Protein AF-A0A9D4GJA4-F1 (afdb_monomer_lite)

Organism: Dreissena polymorpha (NCBI:txid45954)

Secondary structure (DSSP, 8-state):
---SS---S-TTTEEESSTTSS-EEE-TTEESTTS-EEGGGTEEEETTEEEEPTTEESSSS-EE----SSSGGGGSEEEETTTTEEEEPTT--

Structure (mmCIF, N/CA/C/O backbone):
data_AF-A0A9D4GJA4-F1
#
_entry.id   AF-A0A9D4GJA4-F1
#
loop_
_atom_site.group_PDB
_atom_site.id
_atom_site.type_symbol
_atom_site.label_atom_id
_atom_site.label_alt_id
_atom_site.label_comp_id
_atom_site.label_asym_id
_atom_site.label_entity_id
_atom_site.label_seq_id
_atom_site.pdbx_PDB_ins_code
_atom_site.Cartn_x
_atom_site.Cartn_y
_atom_site.Cartn_z
_atom_site.occupancy
_atom_site.B_iso_or_equiv
_atom_site.auth_seq_id
_atom_site.auth_comp_id
_atom_site.auth_asym_id
_atom_site.auth_atom_id
_atom_site.pdbx_PDB_model_num
ATOM 1 N N . MET A 1 1 ? -13.113 -1.495 37.200 1.00 40.53 1 MET A N 1
ATOM 2 C CA . MET A 1 1 ? -13.173 -0.521 36.090 1.00 40.53 1 MET A CA 1
ATOM 3 C C . MET A 1 1 ? -11.981 -0.819 35.194 1.00 40.53 1 MET A C 1
ATOM 5 O O . MET A 1 1 ? -10.884 -0.372 35.482 1.00 40.53 1 MET A O 1
ATOM 9 N N . GLY A 1 2 ? -12.161 -1.709 34.224 1.00 44.97 2 GLY A N 1
ATOM 10 C CA . GLY A 1 2 ? -11.148 -2.101 33.238 1.00 44.97 2 GLY A CA 1
ATOM 11 C C . GLY A 1 2 ? -11.841 -2.171 31.876 1.00 44.97 2 GLY A C 1
ATOM 12 O O . GLY A 1 2 ? -13.063 -2.345 31.871 1.00 44.97 2 GLY A O 1
ATOM 13 N N . PRO A 1 3 ? -11.131 -1.952 30.759 1.00 51.59 3 PRO A N 1
ATOM 14 C CA . PRO A 1 3 ? -11.756 -1.784 29.453 1.00 51.59 3 PRO A CA 1
ATOM 15 C C . PRO A 1 3 ? -12.473 -3.080 29.062 1.00 51.59 3 PRO A C 1
ATOM 17 O O . PRO A 1 3 ? -11.845 -4.104 28.809 1.00 51.59 3 PRO A O 1
ATOM 20 N N . GLY A 1 4 ? -13.804 -3.042 29.119 1.00 49.72 4 GLY A N 1
ATOM 21 C CA . GLY A 1 4 ? -14.668 -4.127 28.677 1.00 49.72 4 GLY A CA 1
ATOM 22 C C . GLY A 1 4 ? -14.644 -4.207 27.158 1.00 49.72 4 GLY A C 1
ATOM 23 O O . GLY A 1 4 ? -14.742 -3.170 26.507 1.00 49.72 4 GLY A O 1
ATOM 24 N N . CYS A 1 5 ? -14.516 -5.436 26.652 1.00 57.97 5 CYS A N 1
ATOM 25 C CA . CYS A 1 5 ? -14.208 -5.794 25.268 1.00 57.97 5 CYS A CA 1
ATOM 26 C C . CYS A 1 5 ? -12.879 -5.195 24.799 1.00 57.97 5 CYS A C 1
ATOM 28 O O . CYS A 1 5 ? -12.679 -3.985 24.801 1.00 57.97 5 CYS A O 1
ATOM 30 N N . GLU A 1 6 ? -11.945 -6.056 24.397 1.00 60.53 6 GLU A N 1
ATOM 31 C CA . GLU A 1 6 ? -10.750 -5.631 23.676 1.00 60.53 6 GLU A CA 1
ATOM 32 C C . GLU A 1 6 ? -11.141 -4.643 22.565 1.00 60.53 6 GLU A C 1
ATOM 34 O O . GLU A 1 6 ? -11.762 -5.013 21.569 1.00 60.53 6 GLU A O 1
ATOM 39 N N . ASN A 1 7 ? -10.849 -3.355 22.771 1.00 62.41 7 ASN A N 1
ATOM 40 C CA . ASN A 1 7 ? -11.058 -2.317 21.769 1.00 62.41 7 ASN A CA 1
ATOM 41 C C . ASN A 1 7 ? -10.065 -2.590 20.641 1.00 62.41 7 ASN A C 1
ATOM 43 O O . ASN A 1 7 ? -8.955 -2.070 20.627 1.00 62.41 7 ASN A O 1
ATOM 47 N N . ILE A 1 8 ? -10.450 -3.497 19.744 1.00 69.06 8 ILE A N 1
ATOM 48 C CA . ILE A 1 8 ? -9.677 -3.859 18.560 1.00 69.06 8 ILE A CA 1
ATOM 49 C C . ILE A 1 8 ? -9.645 -2.669 17.609 1.00 69.06 8 ILE A C 1
ATOM 51 O O . ILE A 1 8 ? -8.620 -2.427 16.988 1.00 69.06 8 ILE A O 1
ATOM 55 N N . CYS A 1 9 ? -10.747 -1.922 17.517 1.00 82.00 9 CYS A N 1
ATOM 56 C CA . CYS A 1 9 ? -10.811 -0.720 16.704 1.00 82.00 9 CYS A CA 1
ATOM 57 C C . CYS A 1 9 ? -10.134 0.436 17.424 1.00 82.00 9 CYS A C 1
ATOM 59 O O . CYS A 1 9 ? -10.562 0.846 18.504 1.00 82.00 9 CYS A O 1
A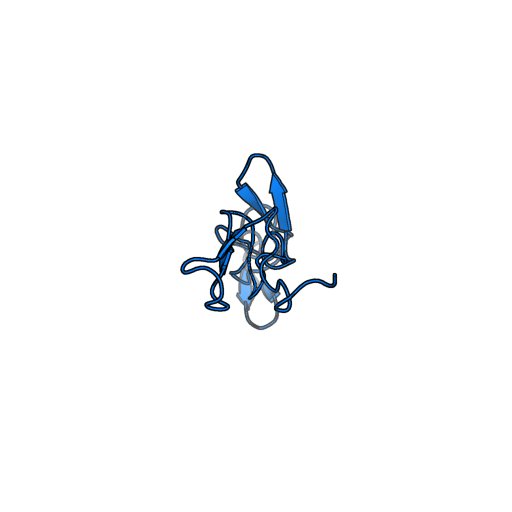TOM 61 N N . ASP A 1 10 ? -9.119 0.982 16.778 1.00 86.38 10 ASP A N 1
ATOM 62 C CA . ASP A 1 10 ? -8.527 2.257 17.110 1.00 86.38 10 ASP A CA 1
ATOM 63 C C . ASP A 1 10 ? -9.591 3.351 16.924 1.00 86.38 10 ASP A C 1
ATOM 65 O O . ASP A 1 10 ? -9.905 3.750 15.805 1.00 86.38 10 ASP A O 1
ATOM 69 N N . ALA A 1 11 ? -10.170 3.813 18.037 1.00 79.25 11 ALA A N 1
ATOM 70 C CA . ALA A 1 11 ? -11.225 4.828 18.053 1.00 79.25 11 ALA A CA 1
ATOM 71 C C . ALA A 1 11 ? -10.764 6.208 17.545 1.00 79.25 11 ALA A C 1
ATOM 73 O O . ALA A 1 11 ? -11.588 7.103 17.364 1.00 79.25 11 ALA A O 1
ATOM 74 N N . THR A 1 12 ? -9.457 6.393 17.344 1.00 84.88 12 THR A N 1
ATOM 75 C CA . THR A 1 12 ? -8.866 7.598 16.752 1.00 84.88 12 THR A CA 1
ATOM 76 C C . THR A 1 12 ? -8.861 7.548 15.226 1.00 84.88 12 THR A C 1
ATOM 78 O O . THR A 1 12 ? -8.904 8.602 14.601 1.00 84.88 12 THR A O 1
ATOM 81 N N . HIS A 1 13 ? -8.826 6.346 14.642 1.00 88.19 13 HIS A N 1
ATOM 82 C CA . HIS A 1 13 ? -8.647 6.113 13.202 1.00 88.19 13 HIS A CA 1
ATOM 83 C C . HIS A 1 13 ? -9.773 5.273 12.569 1.00 88.19 13 HIS A C 1
ATOM 85 O O . HIS A 1 13 ? -9.679 4.823 11.419 1.00 88.19 13 HIS A O 1
ATOM 91 N N . GLY A 1 14 ? -10.831 5.005 13.333 1.00 87.44 14 GLY A N 1
ATOM 92 C CA . GLY A 1 14 ? -11.997 4.263 12.889 1.00 87.44 14 GLY A CA 1
ATOM 93 C C . GLY A 1 14 ? -13.087 4.170 13.952 1.00 87.44 14 GLY A C 1
ATOM 94 O O . GLY A 1 14 ? -12.909 4.527 15.115 1.00 87.44 14 GLY A O 1
ATOM 95 N N . THR A 1 15 ? -14.254 3.670 13.551 1.00 87.25 15 THR A N 1
ATOM 96 C CA . THR A 1 15 ? -15.419 3.511 14.435 1.00 87.25 15 THR A CA 1
ATOM 97 C C . THR A 1 15 ? -16.034 2.124 14.295 1.00 87.25 15 THR A C 1
ATOM 99 O O . THR A 1 15 ? -16.058 1.544 13.212 1.00 87.25 15 THR A O 1
ATOM 102 N N . GLN A 1 1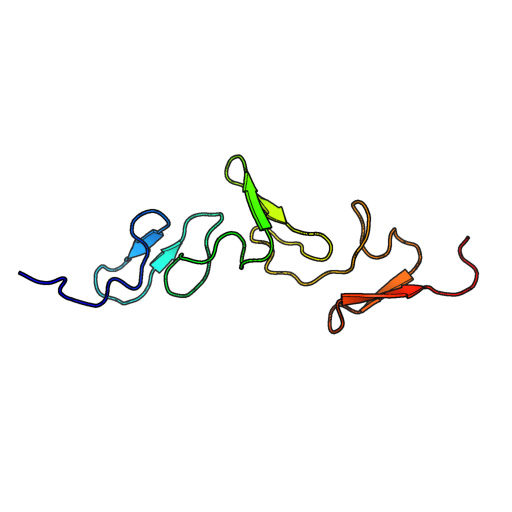6 ? -16.535 1.556 15.392 1.00 86.19 16 GLN A N 1
ATOM 103 C CA . GLN A 1 16 ? -17.252 0.282 15.336 1.00 86.19 16 GLN A CA 1
ATOM 104 C C . GLN A 1 16 ? -18.671 0.482 14.821 1.00 86.19 16 GLN A C 1
ATOM 106 O O . GLN A 1 16 ? -19.462 1.190 15.446 1.00 86.19 16 GLN A O 1
ATOM 111 N N . SER A 1 17 ? -19.014 -0.195 13.727 1.00 82.94 17 SER A N 1
ATOM 112 C CA . SER A 1 17 ? -20.373 -0.188 13.190 1.00 82.94 17 SER A CA 1
ATOM 113 C C . SER A 1 17 ? -20.785 -1.593 12.734 1.00 82.94 17 SER A C 1
ATOM 115 O O . SER A 1 17 ? -20.248 -2.086 11.739 1.00 82.94 17 SER A O 1
ATOM 117 N N . PRO A 1 18 ? -21.721 -2.259 13.440 1.00 80.69 18 PRO A N 1
ATOM 118 C CA . PRO A 1 18 ? -22.350 -1.839 14.697 1.00 80.69 18 PRO A CA 1
ATOM 119 C C . PRO A 1 18 ? -21.389 -1.908 15.902 1.00 80.69 18 PRO A C 1
ATOM 121 O O . PRO A 1 18 ? -20.446 -2.703 15.923 1.00 80.69 18 PRO A O 1
ATOM 124 N N . MET A 1 19 ? -21.625 -1.071 16.920 1.00 73.00 19 MET A N 1
ATOM 125 C CA . MET A 1 19 ? -20.834 -1.070 18.161 1.00 73.00 19 MET A CA 1
ATOM 126 C C . MET A 1 19 ? -20.807 -2.471 18.797 1.00 73.00 19 MET A C 1
ATOM 128 O O . MET A 1 19 ? -21.834 -3.147 18.833 1.00 73.00 19 MET A O 1
ATOM 132 N N . ASN A 1 20 ? -19.641 -2.907 19.292 1.00 73.19 20 ASN A N 1
ATOM 133 C CA . ASN A 1 20 ? -19.386 -4.262 19.816 1.00 73.19 20 ASN A CA 1
ATOM 134 C C . ASN A 1 20 ? -19.496 -5.420 18.799 1.00 73.19 20 ASN A C 1
ATOM 136 O O . ASN A 1 20 ? -19.520 -6.581 19.198 1.00 73.19 20 ASN A O 1
ATOM 140 N N . SER A 1 21 ? -19.523 -5.152 17.488 1.00 76.31 21 SER A N 1
ATOM 141 C CA . SER A 1 21 ? -19.524 -6.214 16.465 1.00 76.31 21 SER A CA 1
ATOM 142 C C . SER A 1 21 ? -18.134 -6.783 16.154 1.00 76.31 21 SER A C 1
ATOM 144 O O . SER A 1 21 ? -18.042 -7.792 15.457 1.00 76.31 21 SER A O 1
ATOM 146 N N . GLY A 1 22 ? -17.058 -6.103 16.564 1.00 75.50 22 GLY A N 1
ATOM 147 C CA . GLY A 1 22 ? -15.694 -6.402 16.106 1.00 75.50 22 GLY A CA 1
ATOM 148 C C . GLY A 1 22 ? -15.400 -5.972 14.660 1.00 75.50 22 GLY A C 1
ATOM 149 O O . GLY A 1 22 ? -14.306 -6.229 14.166 1.00 75.50 22 GLY A O 1
ATOM 150 N N . ASN A 1 23 ? -16.350 -5.304 13.992 1.00 82.50 23 ASN A N 1
ATOM 151 C CA . ASN A 1 23 ? -16.177 -4.711 12.667 1.00 82.50 23 ASN A CA 1
ATOM 152 C C . ASN A 1 23 ? -15.851 -3.220 12.804 1.00 82.50 23 ASN A C 1
ATOM 154 O O . ASN A 1 23 ? -16.672 -2.449 13.310 1.00 82.50 23 ASN A O 1
ATOM 158 N N . CYS A 1 24 ? -14.663 -2.825 12.349 1.00 88.25 24 CYS A N 1
ATOM 159 C CA . CYS A 1 24 ? -14.221 -1.436 12.341 1.00 88.25 24 CYS A CA 1
ATOM 160 C C . CYS A 1 24 ? -14.410 -0.824 10.955 1.00 88.25 24 CYS A C 1
ATOM 162 O O . CYS A 1 24 ? -13.942 -1.365 9.953 1.00 88.25 24 CYS A O 1
ATOM 164 N N . LEU A 1 25 ? -15.052 0.336 10.913 1.00 88.38 25 LEU A N 1
ATOM 165 C CA . LEU A 1 25 ? -15.030 1.221 9.764 1.00 88.38 25 LEU A CA 1
ATOM 166 C C . LEU A 1 25 ? -13.809 2.132 9.897 1.00 88.38 25 LEU A C 1
ATOM 168 O O . LEU A 1 25 ? -13.787 2.999 10.768 1.00 88.38 25 LEU A O 1
ATOM 172 N N . CYS A 1 26 ? -12.795 1.903 9.066 1.00 89.69 26 CYS A N 1
ATOM 173 C CA . CYS A 1 26 ? -11.546 2.659 9.110 1.00 89.69 26 CYS A CA 1
ATOM 174 C C . CYS A 1 26 ? -11.606 3.935 8.285 1.00 89.69 26 CYS A C 1
ATOM 176 O O . CYS A 1 26 ? -12.208 3.962 7.206 1.00 89.69 26 CYS A O 1
ATOM 178 N N . ASP A 1 27 ? -10.874 4.940 8.750 1.00 89.62 27 ASP A N 1
ATOM 179 C CA . ASP A 1 27 ? -10.641 6.167 8.006 1.00 89.62 27 ASP A CA 1
ATOM 180 C C . ASP A 1 27 ? -9.885 5.891 6.696 1.00 89.62 27 ASP A C 1
ATOM 182 O O . ASP A 1 27 ? -9.271 4.835 6.493 1.00 89.62 27 ASP A O 1
ATOM 186 N N . GLY A 1 28 ? -9.936 6.852 5.769 1.00 87.75 28 GLY A N 1
ATOM 187 C CA . GLY A 1 28 ? -9.453 6.681 4.394 1.00 87.75 28 GLY A CA 1
ATOM 188 C C . GLY A 1 28 ? -8.013 6.170 4.292 1.00 87.75 28 GLY A C 1
ATOM 189 O O . GLY A 1 28 ? -7.733 5.335 3.441 1.00 87.75 28 GLY A O 1
ATOM 190 N N . CYS A 1 29 ? -7.128 6.589 5.196 1.00 93.12 29 CYS A N 1
ATOM 191 C CA . CYS A 1 29 ? -5.735 6.147 5.214 1.00 93.12 29 CYS A CA 1
ATOM 192 C C . CYS A 1 29 ? -5.479 4.868 6.023 1.00 93.12 29 CYS A C 1
ATOM 194 O O . CYS A 1 29 ? -4.393 4.311 5.923 1.00 93.12 29 CYS A O 1
ATOM 196 N N . TYR A 1 30 ? -6.420 4.405 6.846 1.00 92.00 30 TYR A N 1
ATOM 197 C CA . TYR A 1 30 ? -6.172 3.331 7.807 1.00 92.00 30 TYR A CA 1
ATOM 198 C C . TYR A 1 30 ? -6.774 1.998 7.358 1.00 92.00 30 TYR A C 1
ATOM 200 O O . TYR A 1 30 ? -7.767 1.930 6.624 1.00 92.00 30 TYR A O 1
ATOM 208 N N . THR A 1 31 ? -6.118 0.922 7.779 1.00 90.50 31 THR A N 1
ATOM 209 C CA . THR A 1 31 ? -6.357 -0.465 7.365 1.00 90.50 31 THR A CA 1
ATOM 210 C C . THR A 1 31 ? -6.153 -1.426 8.539 1.00 90.50 31 THR A C 1
ATOM 212 O O . THR A 1 31 ? -5.792 -1.024 9.650 1.00 90.50 31 THR A O 1
ATOM 215 N N . GLY A 1 32 ? -6.403 -2.713 8.293 1.00 88.00 32 GLY A N 1
ATOM 216 C CA . GLY A 1 32 ? -6.322 -3.769 9.296 1.00 88.00 32 GLY A CA 1
ATOM 217 C C . GLY A 1 32 ? -7.613 -3.942 10.090 1.00 88.00 32 GLY A C 1
ATOM 218 O O . GLY A 1 32 ? -8.517 -3.108 10.054 1.00 88.00 32 GLY A O 1
ATOM 219 N N . LYS A 1 33 ? -7.689 -5.048 10.843 1.00 85.50 33 LYS A N 1
ATOM 220 C CA . LYS A 1 33 ? -8.859 -5.376 11.674 1.00 85.50 33 LYS A CA 1
ATOM 221 C C . LYS A 1 33 ? -9.193 -4.300 12.696 1.00 85.50 33 LYS A C 1
ATOM 223 O O . LYS A 1 33 ? -10.327 -4.279 13.136 1.00 85.50 33 LYS A O 1
ATOM 228 N N . GLY A 1 34 ? -8.215 -3.488 13.087 1.00 87.38 34 GLY A N 1
ATOM 229 C CA . GLY A 1 34 ? -8.356 -2.451 14.094 1.00 87.38 34 GLY A CA 1
ATOM 230 C C . GLY A 1 34 ? -8.210 -1.027 13.583 1.00 87.38 34 GLY A C 1
ATOM 231 O O . GLY A 1 34 ? -8.160 -0.125 14.403 1.00 87.38 34 GLY A O 1
ATOM 232 N N . CYS A 1 35 ? -8.088 -0.793 12.272 1.00 90.50 35 CYS A N 1
ATOM 233 C CA . CYS A 1 35 ? -7.735 0.534 11.739 1.00 90.50 35 CYS A CA 1
ATOM 234 C C . CYS A 1 35 ? -6.424 1.097 12.315 1.00 90.50 35 CYS A C 1
ATOM 236 O O . CYS A 1 35 ? -6.209 2.300 12.358 1.00 90.50 35 CYS A O 1
ATOM 238 N N . ASN A 1 36 ? -5.539 0.209 12.758 1.00 89.12 36 ASN A N 1
ATOM 239 C CA . ASN A 1 36 ? -4.284 0.533 13.427 1.00 89.12 36 ASN A CA 1
ATOM 240 C C . ASN A 1 36 ? -3.082 0.499 12.468 1.00 89.12 36 ASN A C 1
ATOM 242 O O . ASN A 1 36 ? -1.939 0.644 12.899 1.00 89.12 36 ASN A O 1
ATOM 246 N N . ILE A 1 37 ? -3.329 0.235 11.183 1.00 91.50 37 ILE A N 1
ATOM 247 C CA . ILE A 1 37 ? -2.305 0.169 10.146 1.00 91.50 37 ILE A CA 1
ATOM 248 C C . ILE A 1 37 ? -2.498 1.364 9.214 1.00 91.50 37 ILE A C 1
ATOM 250 O O . ILE A 1 37 ? -3.455 1.417 8.439 1.00 91.50 37 ILE A O 1
ATOM 254 N N . GLU A 1 38 ? -1.589 2.329 9.295 1.00 92.62 38 GLU A N 1
ATOM 255 C CA . GLU A 1 38 ? -1.559 3.495 8.412 1.00 92.62 38 GLU A CA 1
ATOM 256 C C . GLU A 1 38 ? -1.029 3.092 7.029 1.00 92.62 38 GLU A C 1
ATOM 258 O O . GLU A 1 38 ? 0.089 2.588 6.913 1.00 92.62 38 GLU A O 1
ATOM 263 N N . CYS A 1 39 ? -1.822 3.326 5.981 1.00 93.69 39 CYS A N 1
ATOM 264 C CA . CYS A 1 39 ? -1.477 3.069 4.583 1.00 93.69 39 CYS A CA 1
ATOM 265 C C . CYS A 1 39 ? -0.886 1.668 4.367 1.00 93.69 39 CYS A C 1
ATOM 267 O O . CYS A 1 39 ? 0.207 1.536 3.814 1.00 93.69 39 CYS A O 1
ATOM 269 N N . ASP A 1 40 ? -1.559 0.649 4.915 1.00 92.12 40 ASP A N 1
ATOM 270 C CA . ASP A 1 40 ? -1.160 -0.767 4.900 1.00 92.12 40 ASP A CA 1
ATOM 271 C C . ASP A 1 40 ? 0.261 -1.040 5.461 1.00 92.12 40 ASP A C 1
ATOM 273 O O . ASP A 1 40 ? 0.827 -2.112 5.303 1.00 92.12 40 ASP A O 1
ATOM 277 N N . GLY A 1 41 ? 0.866 -0.065 6.160 1.00 92.50 41 GLY A N 1
ATOM 278 C CA . GLY A 1 41 ? 2.260 -0.093 6.633 1.00 92.50 41 GLY A CA 1
ATOM 279 C C . GLY A 1 41 ? 3.283 0.299 5.556 1.00 92.50 41 GLY A C 1
ATOM 280 O O . GLY A 1 41 ? 4.493 0.440 5.808 1.00 92.50 41 GLY A O 1
ATOM 281 N N . HIS A 1 42 ? 2.793 0.544 4.348 1.00 92.44 42 HIS A N 1
ATOM 282 C CA . HIS A 1 42 ? 3.557 0.810 3.143 1.00 92.44 42 HIS A CA 1
ATOM 283 C C . HIS A 1 42 ? 3.558 2.286 2.752 1.00 92.44 42 HIS A C 1
ATOM 285 O O . HIS A 1 42 ? 4.052 2.627 1.685 1.00 92.44 42 HIS A O 1
ATOM 291 N N . GLY A 1 43 ? 3.095 3.185 3.618 1.00 92.81 43 GLY A N 1
ATOM 292 C CA . GLY A 1 43 ? 3.072 4.617 3.340 1.00 92.81 43 GLY A CA 1
ATOM 293 C C . GLY A 1 43 ? 2.943 5.474 4.591 1.00 92.81 43 GLY A C 1
ATOM 294 O O . GLY A 1 43 ? 3.193 5.008 5.701 1.00 92.81 43 GLY A O 1
ATOM 295 N N . LYS A 1 44 ? 2.576 6.738 4.381 1.00 93.19 44 LYS A N 1
ATOM 296 C CA . LYS A 1 44 ? 2.139 7.676 5.423 1.00 93.19 44 LYS A CA 1
ATOM 297 C C . LYS A 1 44 ? 0.919 8.450 4.953 1.00 93.19 44 LYS A C 1
ATOM 299 O O . LYS A 1 44 ? 0.844 8.808 3.777 1.00 93.19 44 LYS A O 1
ATOM 304 N N . CYS A 1 45 ? -0.003 8.757 5.857 1.00 93.44 45 CYS A N 1
ATOM 305 C CA . CYS A 1 45 ? -1.141 9.602 5.540 1.00 93.44 45 CYS A CA 1
ATOM 306 C C . CYS A 1 45 ? -0.699 11.070 5.531 1.00 93.44 45 CYS A C 1
ATOM 308 O O . CYS A 1 45 ? -0.269 11.622 6.544 1.00 93.44 45 CYS A O 1
ATOM 310 N N . VAL A 1 46 ? -0.802 11.722 4.377 1.00 92.88 46 VAL A N 1
ATOM 311 C CA . VAL A 1 46 ? -0.449 13.131 4.189 1.00 92.88 46 VAL A CA 1
ATOM 312 C C . VAL A 1 46 ? -1.637 13.830 3.538 1.00 92.88 46 VAL A C 1
ATOM 314 O O . VAL A 1 46 ? -2.069 13.448 2.455 1.00 92.88 46 VAL A O 1
ATOM 317 N N . ASN A 1 47 ? -2.190 14.853 4.198 1.00 90.69 47 ASN A N 1
ATOM 318 C CA . ASN A 1 47 ? -3.381 15.585 3.732 1.00 90.69 47 ASN A CA 1
ATOM 319 C C . ASN A 1 47 ? -4.600 14.686 3.426 1.00 90.69 47 ASN A C 1
ATOM 321 O O . ASN A 1 47 ? -5.356 14.956 2.497 1.00 90.69 47 ASN A O 1
ATOM 325 N N . GLY A 1 48 ? -4.792 13.609 4.194 1.00 87.62 48 GLY A N 1
ATOM 326 C CA . GLY A 1 48 ? -5.921 12.688 4.011 1.00 87.62 48 GLY A CA 1
ATOM 327 C C . GLY A 1 48 ? -5.762 11.692 2.857 1.00 87.62 48 GLY A C 1
ATOM 328 O O . GLY A 1 48 ? -6.711 10.976 2.547 1.00 87.62 48 GLY A O 1
ATOM 329 N N . ALA A 1 49 ? -4.581 11.620 2.238 1.00 90.81 49 ALA A N 1
ATOM 330 C CA . ALA A 1 49 ? -4.243 10.629 1.224 1.00 90.81 49 ALA A CA 1
ATOM 331 C C . ALA A 1 49 ? -2.970 9.868 1.610 1.00 90.81 49 ALA A C 1
ATOM 333 O O . ALA A 1 49 ? -2.055 10.426 2.217 1.00 90.81 49 ALA A O 1
ATOM 334 N N . CYS A 1 50 ? -2.887 8.594 1.237 1.00 92.94 50 CYS A N 1
ATOM 335 C CA . CYS A 1 50 ? -1.693 7.803 1.485 1.00 92.94 50 CYS A CA 1
ATOM 336 C C . CYS A 1 50 ? -0.575 8.140 0.495 1.00 92.94 50 CYS A C 1
ATOM 338 O O . CYS A 1 50 ? -0.686 7.890 -0.704 1.00 92.94 50 CYS A O 1
ATOM 340 N N . GLN A 1 51 ? 0.536 8.668 1.009 1.00 92.62 51 GLN A N 1
ATOM 341 C CA . GLN A 1 51 ? 1.808 8.690 0.296 1.00 92.62 51 GLN A CA 1
ATOM 342 C C . GLN A 1 51 ? 2.497 7.339 0.457 1.00 92.62 51 GLN A C 1
ATOM 344 O O . GLN A 1 51 ? 3.069 7.037 1.508 1.00 92.62 51 GLN A O 1
ATOM 349 N N . CYS A 1 52 ? 2.435 6.528 -0.594 1.00 90.88 52 CYS A N 1
ATOM 350 C CA . CYS A 1 52 ? 3.050 5.210 -0.621 1.00 90.88 52 CYS A CA 1
ATOM 351 C C . CYS A 1 52 ? 4.570 5.278 -0.748 1.00 90.88 52 CYS A C 1
ATOM 353 O O . CYS A 1 52 ? 5.132 6.141 -1.423 1.00 90.88 52 CYS A O 1
ATOM 355 N N . LYS A 1 53 ? 5.239 4.332 -0.091 1.00 89.25 53 LYS A N 1
ATOM 356 C CA . LYS A 1 53 ? 6.661 4.049 -0.271 1.00 89.25 53 LYS A CA 1
ATOM 357 C C . LYS A 1 53 ? 6.894 3.536 -1.691 1.00 89.25 53 LYS A C 1
ATOM 359 O O . LYS A 1 53 ? 5.996 3.008 -2.344 1.00 89.25 53 LYS A O 1
ATOM 364 N N . VAL A 1 54 ? 8.134 3.668 -2.150 1.00 85.62 54 VAL A N 1
ATOM 365 C CA . VAL A 1 54 ? 8.567 3.191 -3.468 1.00 85.62 54 VAL A CA 1
ATOM 366 C C . VAL A 1 54 ? 8.202 1.712 -3.645 1.00 85.62 54 VAL A C 1
ATOM 368 O O . VAL A 1 54 ? 8.498 0.894 -2.774 1.00 85.62 54 VAL A O 1
ATOM 371 N N . GLY A 1 55 ? 7.561 1.382 -4.770 1.00 84.94 55 GLY A N 1
ATOM 372 C CA . GLY A 1 55 ? 7.085 0.027 -5.063 1.00 84.94 55 GLY A CA 1
ATOM 373 C C . GLY A 1 55 ? 5.739 -0.340 -4.434 1.00 84.94 55 GLY A C 1
ATOM 374 O O . GLY A 1 55 ? 5.377 -1.509 -4.459 1.00 84.94 55 GLY A O 1
ATOM 375 N N . TRP A 1 56 ? 4.991 0.622 -3.893 1.00 89.12 56 TRP A N 1
ATOM 376 C CA . TRP A 1 56 ? 3.619 0.423 -3.421 1.00 89.12 56 TRP A CA 1
ATOM 377 C C . TRP A 1 56 ? 2.684 1.451 -4.047 1.00 89.12 56 TRP A C 1
ATOM 379 O O . TRP A 1 56 ? 3.060 2.604 -4.268 1.00 89.12 56 TRP A O 1
ATOM 389 N N . ARG A 1 57 ? 1.462 1.024 -4.357 1.00 86.00 57 ARG A N 1
ATOM 390 C CA . ARG A 1 57 ? 0.432 1.835 -5.014 1.00 86.00 57 ARG A CA 1
ATOM 391 C C . ARG A 1 57 ? -0.943 1.533 -4.421 1.00 86.00 57 ARG A C 1
ATOM 393 O O . ARG A 1 57 ? -1.093 0.659 -3.575 1.00 86.00 57 ARG A O 1
ATOM 400 N N . GLY A 1 58 ? -1.955 2.251 -4.894 1.00 87.44 58 GLY A N 1
ATOM 401 C CA . GLY A 1 58 ? -3.323 2.153 -4.387 1.00 87.44 58 GLY A CA 1
ATOM 402 C C . GLY A 1 58 ? -3.673 3.313 -3.463 1.00 87.44 58 GLY A C 1
ATOM 403 O O . GLY A 1 58 ? -2.823 4.135 -3.121 1.00 87.44 58 GLY A O 1
ATOM 404 N N . SER A 1 59 ? -4.945 3.405 -3.087 1.00 88.75 59 SER A N 1
ATOM 405 C CA . SER A 1 59 ? -5.435 4.487 -2.224 1.00 88.75 59 SER A CA 1
ATOM 406 C C . SER A 1 59 ? -4.933 4.362 -0.788 1.00 88.75 59 SER A C 1
ATOM 408 O O . SER A 1 59 ? -4.871 5.368 -0.083 1.00 88.75 59 SER A O 1
ATOM 410 N N . LYS A 1 60 ? -4.566 3.146 -0.371 1.00 91.06 60 LYS A N 1
ATOM 411 C CA . LYS A 1 60 ? -4.041 2.817 0.953 1.00 91.06 60 LYS A CA 1
ATOM 412 C C . LYS A 1 60 ? -2.694 2.095 0.885 1.00 91.06 60 LYS A C 1
ATOM 414 O O . LYS A 1 60 ? -2.278 1.540 1.890 1.00 91.06 60 LYS A O 1
ATOM 419 N N . CYS A 1 61 ? -1.998 2.134 -0.252 1.00 91.62 61 CYS A N 1
ATOM 420 C CA . CYS A 1 61 ? -0.728 1.430 -0.470 1.00 91.62 61 CYS A CA 1
ATOM 421 C C . CYS A 1 61 ? -0.821 -0.097 -0.346 1.00 91.62 61 CYS A C 1
ATOM 423 O O . CYS A 1 61 ? 0.159 -0.751 -0.009 1.00 91.62 61 CYS A O 1
ATOM 425 N N . GLU A 1 62 ? -1.995 -0.648 -0.642 1.00 89.31 62 GLU A N 1
ATOM 426 C CA . GLU A 1 62 ? -2.312 -2.074 -0.595 1.00 89.31 62 GLU A CA 1
ATOM 427 C C . GLU A 1 62 ? -1.885 -2.829 -1.864 1.00 89.31 62 GLU A C 1
ATOM 429 O O . GLU A 1 62 ? -1.884 -4.059 -1.899 1.00 89.31 62 GLU A O 1
ATOM 434 N N . VAL A 1 63 ? -1.562 -2.102 -2.939 1.00 87.31 63 VAL A N 1
ATOM 435 C CA . VAL A 1 63 ? -1.183 -2.694 -4.221 1.00 87.31 63 VAL A CA 1
ATOM 436 C C . VAL A 1 63 ? 0.341 -2.809 -4.287 1.00 87.31 63 VAL A C 1
ATOM 438 O O . VAL A 1 63 ? 1.023 -1.779 -4.350 1.00 87.31 63 VAL A O 1
ATOM 441 N N . PRO A 1 64 ? 0.895 -4.033 -4.317 1.00 85.50 64 PRO A N 1
ATOM 442 C CA . PRO A 1 64 ? 2.316 -4.235 -4.547 1.00 85.50 64 PRO A CA 1
ATOM 443 C C . PRO A 1 64 ? 2.674 -3.832 -5.981 1.00 85.50 64 PRO A C 1
ATOM 445 O O . PRO A 1 64 ? 2.040 -4.259 -6.948 1.00 85.50 64 PRO A O 1
ATOM 448 N N . GLY A 1 65 ? 3.689 -2.989 -6.113 1.00 85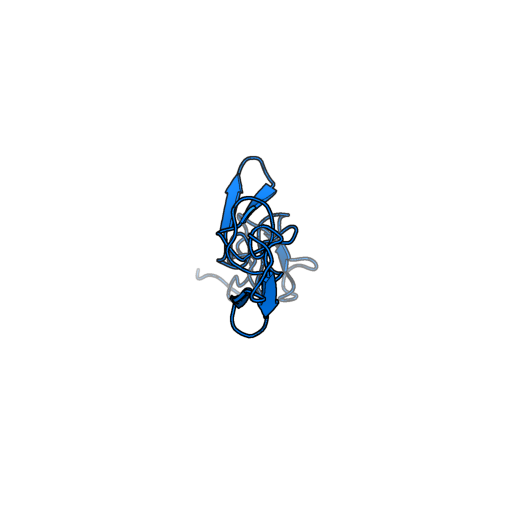.19 65 GLY A N 1
ATOM 449 C CA . GLY A 1 65 ? 4.243 -2.522 -7.378 1.00 85.19 65 GLY A CA 1
ATOM 450 C C . GLY A 1 65 ? 5.748 -2.757 -7.433 1.00 85.19 65 GLY A C 1
ATOM 451 O O . GLY A 1 65 ? 6.310 -3.522 -6.648 1.00 85.19 65 GLY A O 1
ATOM 452 N N . CYS A 1 66 ? 6.420 -2.073 -8.356 1.00 86.62 66 CYS A N 1
ATOM 453 C CA . CYS A 1 66 ? 7.869 -2.172 -8.479 1.00 86.62 66 CYS A CA 1
ATOM 454 C C . CYS A 1 66 ? 8.554 -0.834 -8.225 1.00 86.62 66 CYS A C 1
ATOM 456 O O . CYS A 1 66 ? 7.957 0.227 -8.430 1.00 86.62 66 CYS A O 1
ATOM 458 N N . PRO A 1 67 ? 9.819 -0.857 -7.775 1.00 81.06 67 PRO A N 1
ATOM 459 C CA . PRO A 1 67 ? 10.581 0.361 -7.594 1.00 81.06 67 PRO A CA 1
ATOM 460 C C . PRO A 1 67 ? 10.713 1.135 -8.912 1.00 81.06 67 PRO A C 1
ATOM 462 O O . PRO A 1 67 ? 10.962 0.572 -9.978 1.00 81.06 67 PRO A O 1
ATOM 465 N N . GLY A 1 68 ? 10.545 2.450 -8.823 1.00 72.44 68 GLY A N 1
ATOM 466 C CA . GLY A 1 68 ? 10.677 3.366 -9.945 1.00 72.44 68 GLY A CA 1
ATOM 467 C C . GLY A 1 68 ? 10.280 4.780 -9.542 1.00 72.44 68 GLY A C 1
ATOM 468 O O . GLY A 1 68 ? 9.521 4.979 -8.591 1.00 72.44 68 GLY A O 1
ATOM 469 N N . ASN A 1 69 ? 10.847 5.769 -10.229 1.00 66.06 69 ASN A N 1
ATOM 470 C CA . ASN A 1 69 ? 10.496 7.164 -10.011 1.00 66.06 69 ASN A CA 1
ATOM 471 C C . ASN A 1 69 ? 9.185 7.432 -10.763 1.00 66.06 69 ASN A C 1
ATOM 473 O O . ASN A 1 69 ? 9.169 7.416 -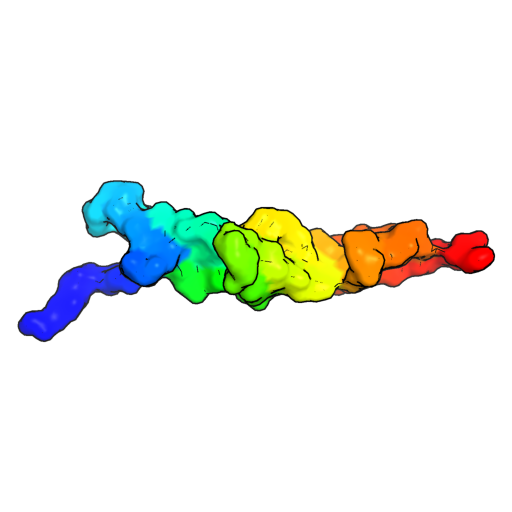11.991 1.00 66.06 69 ASN A O 1
ATOM 477 N N . GLU A 1 70 ? 8.081 7.573 -10.025 1.00 65.62 70 GLU A N 1
ATOM 478 C CA . GLU A 1 70 ? 6.711 7.819 -10.523 1.00 65.62 70 GLU A CA 1
ATOM 479 C C . GLU A 1 70 ? 6.034 6.640 -11.271 1.00 65.62 70 GLU A C 1
ATOM 481 O O . GLU A 1 70 ? 4.836 6.388 -11.092 1.00 65.62 70 GLU A O 1
ATOM 486 N N . THR A 1 71 ? 6.779 5.827 -12.025 1.00 73.25 71 THR A N 1
ATOM 487 C CA . THR A 1 71 ? 6.268 4.678 -12.808 1.00 73.25 71 THR A CA 1
ATOM 488 C C . THR A 1 71 ? 7.036 3.387 -12.515 1.00 73.25 71 THR A C 1
ATOM 490 O O . THR A 1 71 ? 8.219 3.427 -12.180 1.00 73.25 71 THR A O 1
ATOM 493 N N . ASP A 1 72 ? 6.359 2.236 -12.596 1.00 80.25 72 ASP A N 1
ATOM 494 C CA . ASP A 1 72 ? 6.971 0.939 -12.288 1.00 80.25 72 ASP A CA 1
ATOM 495 C C . ASP A 1 72 ? 8.101 0.660 -13.281 1.00 80.25 72 ASP A C 1
ATOM 497 O O . ASP A 1 72 ? 7.929 0.805 -14.495 1.00 80.25 72 ASP A O 1
ATOM 501 N N . CYS A 1 73 ? 9.279 0.306 -12.759 1.00 79.88 73 CYS A N 1
ATOM 502 C CA . CYS A 1 73 ? 10.468 0.025 -13.564 1.00 79.88 73 CYS A CA 1
ATOM 503 C C . CYS A 1 73 ? 10.860 1.153 -14.520 1.00 79.88 73 CYS A C 1
ATOM 505 O O . CYS A 1 73 ? 11.425 0.879 -15.577 1.00 79.88 73 CYS A O 1
ATOM 507 N N . THR A 1 74 ? 10.498 2.398 -14.175 1.00 79.31 74 THR A N 1
ATOM 508 C CA . THR A 1 74 ? 10.699 3.602 -14.995 1.00 79.31 74 THR A CA 1
ATOM 509 C C . THR A 1 74 ? 10.231 3.436 -16.443 1.00 79.31 74 THR A C 1
ATOM 511 O O . THR A 1 74 ? 10.789 4.071 -17.327 1.00 79.31 74 THR A O 1
ATOM 514 N N . GLN A 1 75 ? 9.253 2.554 -16.703 1.00 77.06 75 GLN A N 1
ATOM 515 C CA . GLN A 1 75 ? 8.798 2.153 -18.046 1.00 77.06 75 GLN A CA 1
ATOM 516 C C . GLN A 1 75 ? 9.845 1.409 -18.912 1.00 77.06 75 GLN A C 1
ATOM 518 O O . GLN A 1 75 ? 9.629 1.180 -20.098 1.00 77.06 75 GLN A O 1
ATOM 523 N N . HIS A 1 76 ? 10.977 0.992 -18.342 1.00 80.75 76 HIS A N 1
ATOM 524 C CA . HIS A 1 76 ? 12.086 0.341 -19.058 1.00 80.75 76 HIS A CA 1
ATOM 525 C C . HIS A 1 76 ? 12.174 -1.173 -18.789 1.00 80.75 76 HIS A C 1
ATOM 527 O O . HIS A 1 76 ? 13.113 -1.850 -19.213 1.00 80.75 76 HIS A O 1
ATOM 533 N N . GLY A 1 77 ? 11.199 -1.732 -18.078 1.00 82.69 77 GLY A N 1
ATOM 534 C CA . GLY A 1 77 ? 11.165 -3.148 -17.745 1.00 82.69 77 GLY A CA 1
ATOM 535 C C . GLY A 1 77 ? 9.767 -3.621 -17.387 1.00 82.69 77 GLY A C 1
ATOM 536 O O . GLY A 1 77 ? 8.827 -2.834 -17.276 1.00 82.69 77 GLY A O 1
ATOM 537 N N . VAL A 1 78 ? 9.646 -4.930 -17.197 1.00 86.06 78 VAL A N 1
ATOM 538 C CA . VAL A 1 78 ? 8.413 -5.563 -16.731 1.00 86.06 78 VAL A CA 1
ATOM 539 C C . VAL A 1 78 ? 8.472 -5.680 -15.213 1.00 86.06 78 VAL A C 1
ATOM 541 O O . VAL A 1 78 ? 9.440 -6.201 -14.657 1.00 86.06 78 VAL A O 1
ATOM 544 N N . CYS A 1 79 ? 7.428 -5.194 -14.545 1.00 86.25 79 CYS A N 1
ATOM 545 C CA . CYS A 1 79 ? 7.307 -5.297 -13.099 1.00 86.25 79 CYS A CA 1
ATOM 546 C C . CYS A 1 79 ? 6.857 -6.702 -12.684 1.00 86.25 79 CYS A C 1
ATOM 548 O O . CYS A 1 79 ? 5.755 -7.135 -13.028 1.00 86.25 79 CYS A O 1
ATOM 550 N N . ASN A 1 80 ? 7.690 -7.395 -11.910 1.00 86.06 80 ASN A N 1
ATOM 551 C CA . ASN A 1 80 ? 7.302 -8.601 -11.194 1.00 86.06 80 ASN A CA 1
ATOM 552 C C . ASN A 1 80 ? 6.786 -8.220 -9.798 1.00 86.06 80 ASN A C 1
ATOM 554 O O . ASN A 1 80 ? 7.554 -8.131 -8.840 1.00 86.06 80 ASN A O 1
ATOM 558 N N . THR A 1 81 ? 5.473 -8.020 -9.682 1.00 81.25 81 THR A N 1
ATOM 559 C CA . THR A 1 81 ? 4.805 -7.624 -8.430 1.00 81.25 81 THR A CA 1
ATOM 560 C C . THR A 1 81 ? 4.876 -8.682 -7.328 1.00 81.25 81 THR A C 1
ATOM 562 O O . THR A 1 81 ? 4.742 -8.337 -6.161 1.00 81.25 81 THR A O 1
ATOM 565 N N . ALA A 1 82 ? 5.128 -9.954 -7.656 1.00 82.06 82 ALA A N 1
ATOM 566 C CA . ALA A 1 82 ? 5.295 -11.006 -6.651 1.00 82.06 82 ALA A CA 1
ATOM 567 C C . ALA A 1 82 ? 6.643 -10.909 -5.920 1.00 82.06 82 ALA A C 1
ATOM 569 O O . ALA A 1 82 ? 6.737 -11.283 -4.754 1.00 8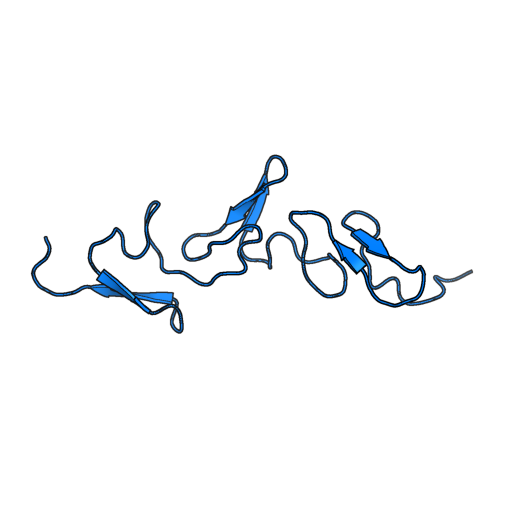2.06 82 ALA A O 1
ATOM 570 N N . LEU A 1 83 ? 7.680 -10.411 -6.604 1.00 81.50 83 LEU A N 1
ATOM 571 C CA . LEU A 1 83 ? 9.028 -10.241 -6.049 1.00 81.50 83 LEU A CA 1
ATOM 572 C C . LEU A 1 83 ? 9.384 -8.773 -5.771 1.00 81.50 83 LEU A C 1
ATOM 574 O O . LEU A 1 83 ? 10.422 -8.510 -5.177 1.00 81.50 83 LEU A O 1
ATOM 578 N N . HIS A 1 84 ? 8.537 -7.824 -6.188 1.00 83.44 84 HIS A N 1
ATOM 579 C CA . HIS A 1 84 ? 8.839 -6.387 -6.214 1.00 83.44 84 HIS A CA 1
ATOM 580 C C . HIS A 1 84 ? 10.104 -6.074 -7.039 1.00 83.44 84 HIS A C 1
ATOM 582 O O . HIS A 1 84 ? 10.846 -5.135 -6.749 1.00 83.44 84 HIS A O 1
ATOM 588 N N . GLU A 1 85 ? 10.351 -6.864 -8.088 1.00 82.25 85 GLU A N 1
ATOM 589 C CA . GLU A 1 85 ? 11.552 -6.776 -8.918 1.00 82.25 85 GLU A CA 1
ATOM 590 C C . GLU A 1 85 ? 11.230 -6.273 -10.322 1.00 82.25 85 GLU A C 1
ATOM 592 O O . GLU A 1 85 ? 10.269 -6.699 -10.966 1.00 82.25 85 GLU A O 1
ATOM 597 N N . CYS A 1 86 ? 12.086 -5.390 -10.824 1.00 85.19 86 CYS A N 1
ATOM 598 C CA . CYS A 1 86 ? 12.037 -4.949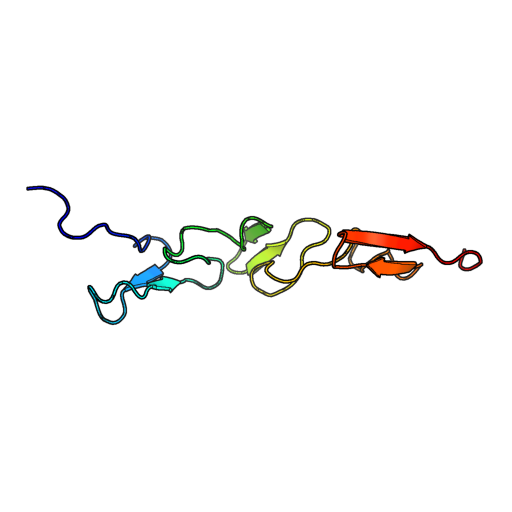 -12.206 1.00 85.19 86 CYS A CA 1
ATOM 599 C C . CYS A 1 86 ? 12.893 -5.846 -13.081 1.00 85.19 86 CYS A C 1
ATOM 601 O O . CYS A 1 86 ? 14.119 -5.850 -12.976 1.00 85.19 86 CYS A O 1
ATOM 603 N N . VAL A 1 87 ? 12.242 -6.567 -13.988 1.00 85.62 87 VAL A N 1
ATOM 604 C CA . VAL A 1 87 ? 12.938 -7.320 -15.024 1.00 85.62 87 VAL A CA 1
ATOM 605 C C . VAL A 1 87 ? 13.185 -6.374 -16.192 1.00 85.62 87 VAL A C 1
ATOM 607 O O . VAL A 1 87 ? 12.299 -6.118 -17.011 1.00 85.62 87 VAL A O 1
ATOM 610 N N . CYS A 1 88 ? 14.394 -5.818 -16.246 1.00 81.06 88 CYS A N 1
ATOM 611 C CA . CYS A 1 88 ? 14.828 -4.979 -17.356 1.00 81.06 88 CYS A CA 1
ATOM 612 C C . CYS A 1 88 ? 14.984 -5.833 -18.620 1.00 81.06 88 CYS A C 1
ATOM 614 O O . CYS A 1 88 ? 15.755 -6.794 -18.644 1.00 81.06 88 CYS A O 1
ATOM 616 N N . THR A 1 89 ? 14.279 -5.473 -19.687 1.00 72.94 89 THR A N 1
ATOM 617 C CA . THR A 1 89 ? 14.466 -6.091 -21.004 1.00 72.94 89 THR A CA 1
ATOM 618 C C . THR A 1 89 ? 15.705 -5.504 -21.687 1.00 72.94 89 THR A C 1
ATOM 620 O O . THR A 1 89 ? 15.790 -4.282 -21.828 1.00 72.94 89 THR A O 1
ATOM 623 N N . PRO A 1 90 ? 16.669 -6.327 -22.140 1.00 70.31 90 PRO A N 1
ATOM 624 C CA . PRO A 1 90 ? 17.833 -5.829 -22.868 1.00 70.31 90 PRO A CA 1
ATOM 625 C C . PRO A 1 90 ? 17.413 -5.145 -24.177 1.00 70.31 90 PRO A C 1
ATOM 627 O O . PRO A 1 90 ? 16.696 -5.744 -24.975 1.00 70.31 90 PRO A O 1
ATOM 630 N N . GLY A 1 91 ? 17.894 -3.920 -24.418 1.00 64.69 91 GLY A N 1
ATOM 631 C CA . GLY A 1 91 ? 17.732 -3.214 -25.700 1.00 64.69 91 GLY A CA 1
ATOM 632 C C . GLY A 1 91 ? 16.812 -1.987 -25.698 1.00 64.69 91 GLY A C 1
ATOM 633 O O . GLY A 1 91 ? 16.622 -1.403 -26.757 1.00 64.69 91 GLY A O 1
ATOM 634 N N . MET A 1 92 ? 16.266 -1.580 -24.546 1.00 59.47 92 MET A N 1
ATOM 635 C CA . MET A 1 92 ? 15.537 -0.311 -24.393 1.00 59.47 92 MET A CA 1
ATOM 636 C C . MET A 1 92 ? 16.358 0.651 -23.516 1.00 59.47 92 MET A C 1
ATOM 638 O O . MET A 1 92 ? 16.141 0.741 -22.307 1.00 59.47 92 MET A O 1
ATOM 642 N N . TRP A 1 93 ? 17.357 1.297 -24.119 1.00 58.09 93 TRP A N 1
ATOM 643 C CA . TRP A 1 93 ? 18.164 2.381 -23.546 1.00 58.09 93 TRP A CA 1
ATOM 644 C C . TRP A 1 93 ? 18.400 3.465 -24.593 1.00 58.09 93 TRP A C 1
ATOM 646 O O . TRP A 1 93 ? 18.589 3.103 -25.777 1.00 58.09 93 TRP A O 1
#

Radius of gyration: 18.03 Å; chains: 1; bounding box: 40×27×62 Å

InterPro domains:
  IPR000742 EGF-like domain [PS00022] (50-61)
  IPR000742 EGF-like domain [PS01186] (50-61)

pLDDT: mean 81.8, std 11.51, range [40.53, 93.69]

Sequence (93 aa):
MGPGCENICDATHGTQSPMNSGNCLCDGCYTGKGCNIECDGHGKCVNGACQCKVGWRGSKCEVPGCPGNETDCTQHGVCNTALHECVCTPGMW

Foldseek 3Di:
DDDPPDQLAPPVFWDDVVPPPLQTDGQQQADDSHSPDGLVVQAHQDPSFTDGDAQFDDRSSPQGAAGDDVDGVVVQADIPSVVSDGDGDPPRD